Protein AF-A0A2G9YGK8-F1 (afdb_monomer_lite)

Structure (mmCIF, N/CA/C/O backbone):
data_AF-A0A2G9YGK8-F1
#
_entry.id   AF-A0A2G9YGK8-F1
#
loop_
_atom_site.group_PDB
_atom_site.id
_atom_site.type_symbol
_atom_site.label_atom_id
_atom_site.label_alt_id
_atom_site.label_comp_id
_atom_site.label_asym_id
_atom_site.label_entity_id
_atom_site.label_seq_id
_atom_site.pdbx_PDB_ins_code
_atom_site.Cartn_x
_atom_site.Cartn_y
_atom_site.Cartn_z
_atom_site.occupancy
_atom_site.B_iso_or_equiv
_atom_site.auth_seq_id
_atom_site.auth_comp_id
_atom_site.auth_asym_id
_atom_site.auth_atom_id
_atom_site.pdbx_PDB_model_num
ATOM 1 N N . MET A 1 1 ? -26.880 -3.792 9.821 1.00 50.62 1 MET A N 1
ATOM 2 C CA . MET A 1 1 ? -25.899 -2.671 9.849 1.00 50.62 1 MET A CA 1
ATOM 3 C C . MET A 1 1 ? -25.810 -1.887 11.175 1.00 50.62 1 MET A C 1
ATOM 5 O O . MET A 1 1 ? -24.886 -1.092 11.319 1.00 50.62 1 MET A O 1
ATOM 9 N N . ASN A 1 2 ? -26.697 -2.091 12.163 1.00 66.31 2 ASN A N 1
ATOM 10 C CA . ASN A 1 2 ? -26.722 -1.267 13.387 1.00 66.31 2 ASN A CA 1
ATOM 11 C C . ASN A 1 2 ? -25.754 -1.736 14.501 1.00 66.31 2 ASN A C 1
ATOM 13 O O . ASN A 1 2 ? -25.299 -0.936 15.317 1.00 66.31 2 ASN A O 1
ATOM 17 N N . TYR A 1 3 ? -25.370 -3.018 14.499 1.00 77.31 3 TYR A N 1
ATOM 18 C CA . TYR A 1 3 ? -24.580 -3.620 15.580 1.00 77.31 3 TYR A CA 1
ATOM 19 C C . TYR A 1 3 ? -23.159 -3.041 15.705 1.00 77.31 3 TYR A C 1
ATOM 21 O O . TYR A 1 3 ? -22.693 -2.815 16.816 1.00 77.31 3 TYR A O 1
ATOM 29 N N . LEU A 1 4 ? -22.484 -2.710 14.593 1.00 79.00 4 LEU A N 1
ATOM 30 C CA . LEU A 1 4 ? -21.133 -2.125 14.627 1.00 79.00 4 LEU A CA 1
ATOM 31 C C . LEU A 1 4 ? -21.108 -0.766 15.337 1.00 79.00 4 LEU A C 1
ATOM 33 O O . LEU A 1 4 ? -20.177 -0.478 16.082 1.00 79.00 4 LEU A O 1
ATOM 37 N N . LYS A 1 5 ? -22.149 0.057 15.154 1.00 79.38 5 LYS A N 1
ATOM 38 C CA . LYS A 1 5 ? -22.257 1.360 15.827 1.00 79.38 5 LYS A CA 1
ATOM 39 C C . LYS A 1 5 ? -22.467 1.196 17.333 1.00 79.38 5 LYS A C 1
ATOM 41 O O . LYS A 1 5 ? -21.883 1.942 18.115 1.00 79.38 5 LYS A O 1
ATOM 46 N N . ILE A 1 6 ? -23.274 0.210 17.730 1.00 79.44 6 ILE A N 1
ATOM 47 C CA . ILE A 1 6 ? -23.516 -0.137 19.138 1.00 79.44 6 ILE A CA 1
ATOM 48 C C . ILE A 1 6 ? -22.219 -0.634 19.784 1.00 79.44 6 ILE A C 1
ATOM 50 O O . ILE A 1 6 ? -21.860 -0.171 20.867 1.00 79.44 6 ILE A O 1
ATOM 54 N N . ILE A 1 7 ? -21.486 -1.509 19.085 1.00 80.94 7 ILE A N 1
ATOM 55 C CA . ILE A 1 7 ? -20.177 -2.003 19.521 1.00 80.94 7 ILE A CA 1
ATOM 56 C C . ILE A 1 7 ? -19.224 -0.829 19.739 1.00 80.94 7 ILE A C 1
ATOM 58 O O . ILE A 1 7 ? -18.698 -0.697 20.834 1.00 80.94 7 ILE A O 1
ATOM 62 N N . VAL A 1 8 ? -19.055 0.069 18.763 1.00 81.38 8 VAL A N 1
ATOM 63 C CA . VAL A 1 8 ? -18.148 1.226 18.897 1.00 81.38 8 VAL A CA 1
ATOM 64 C C . VAL A 1 8 ? -18.514 2.111 20.095 1.00 81.38 8 VAL A C 1
ATOM 66 O O . VAL A 1 8 ? -17.635 2.476 20.872 1.00 81.38 8 VAL A O 1
ATOM 69 N N . LYS A 1 9 ? -19.801 2.422 20.301 1.00 80.56 9 LYS A N 1
ATOM 70 C CA . LYS A 1 9 ? -20.240 3.237 21.448 1.00 80.56 9 LYS A CA 1
ATOM 71 C C . LYS A 1 9 ? -19.923 2.581 22.792 1.00 80.56 9 LYS A C 1
ATOM 73 O O . LYS A 1 9 ? -19.479 3.267 23.709 1.00 80.56 9 LYS A O 1
ATOM 78 N N . LYS A 1 10 ? -20.153 1.272 22.920 1.00 79.00 10 LYS A N 1
ATOM 79 C CA . LYS A 1 10 ? -19.847 0.539 24.156 1.00 79.00 10 LYS A CA 1
ATOM 80 C C . LYS A 1 10 ? -18.337 0.387 24.356 1.00 79.00 10 LYS A C 1
ATOM 82 O O . LYS A 1 10 ? -17.856 0.619 25.459 1.00 79.00 10 LYS A O 1
ATOM 87 N N . LEU A 1 11 ? -17.600 0.123 23.279 1.00 78.00 11 LEU A N 1
ATOM 88 C CA . LEU A 1 11 ? -16.144 0.069 23.288 1.00 78.00 11 LEU A CA 1
ATOM 89 C C . LEU A 1 11 ? -15.535 1.382 23.827 1.00 78.00 11 LEU A C 1
ATOM 91 O O . LEU A 1 11 ? -14.659 1.364 24.683 1.00 78.00 11 LEU A O 1
ATOM 95 N N . ILE A 1 12 ? -16.033 2.541 23.399 1.00 77.75 12 ILE A N 1
ATOM 96 C CA . ILE A 1 12 ? -15.513 3.833 23.880 1.00 77.75 12 ILE A CA 1
ATOM 97 C C . ILE A 1 12 ? -15.780 4.050 25.379 1.00 77.75 12 ILE A C 1
ATOM 99 O O . ILE A 1 12 ? -14.945 4.648 26.058 1.00 77.75 12 ILE A O 1
ATOM 103 N N . LYS A 1 13 ? -16.905 3.549 25.908 1.00 76.31 13 LYS A N 1
ATOM 104 C CA . LYS A 1 13 ? -17.239 3.656 27.339 1.00 76.31 13 LYS A CA 1
ATOM 105 C C . LYS A 1 13 ? -16.339 2.795 28.230 1.00 76.31 13 LYS A C 1
ATOM 107 O O . LYS A 1 13 ? -15.990 3.235 29.317 1.00 76.31 13 LYS A O 1
ATOM 112 N N . GLU A 1 14 ? -15.940 1.610 27.773 1.00 71.12 14 GLU A N 1
ATOM 113 C CA . GLU A 1 14 ? -15.155 0.651 28.570 1.00 71.12 14 GLU A CA 1
ATOM 114 C C . GLU A 1 14 ? -13.668 1.028 28.756 1.00 71.12 14 GLU A C 1
ATOM 116 O O . GLU A 1 14 ? -12.980 0.344 29.504 1.00 71.12 14 GLU A O 1
ATOM 121 N N . LYS A 1 15 ? -13.167 2.113 28.131 1.00 65.38 15 LYS A N 1
ATOM 122 C CA . LYS A 1 15 ? -11.777 2.626 28.256 1.00 65.38 15 LYS A CA 1
ATOM 123 C C . LYS A 1 15 ? -10.711 1.505 28.282 1.00 65.38 15 LYS A C 1
ATOM 125 O O . LYS A 1 15 ? -10.161 1.159 29.325 1.00 65.38 15 LYS A O 1
ATOM 130 N N . PHE A 1 16 ? -10.370 0.953 27.115 1.00 66.56 16 PHE A N 1
ATOM 131 C CA . PHE A 1 16 ? -9.399 -0.149 27.022 1.00 66.56 16 PHE A CA 1
ATOM 132 C C . PHE A 1 16 ? -7.971 0.241 27.392 1.00 66.56 16 PHE A C 1
ATOM 134 O O . PHE A 1 16 ? -7.450 1.253 26.926 1.00 66.56 16 PHE A O 1
ATOM 141 N N . LYS A 1 17 ? -7.311 -0.650 28.143 1.00 64.44 17 LYS A N 1
ATOM 142 C CA . LYS A 1 17 ? -5.886 -0.554 28.493 1.00 64.44 17 LYS A CA 1
ATOM 143 C C . LYS A 1 17 ? -4.976 -1.464 27.643 1.00 64.44 17 LYS A C 1
ATOM 145 O O . LYS A 1 17 ? -3.782 -1.207 27.570 1.00 64.44 17 LYS A O 1
ATOM 150 N N . SER A 1 18 ? -5.502 -2.497 26.964 1.00 73.94 18 SER A N 1
ATOM 151 C CA . SER A 1 18 ? -4.686 -3.465 26.197 1.00 73.94 18 SER A CA 1
ATOM 152 C C . SER A 1 18 ? -5.373 -4.028 24.938 1.00 73.94 18 SER A C 1
ATOM 154 O O . SER A 1 18 ? -6.601 -4.042 24.830 1.00 73.94 18 SER A O 1
ATOM 156 N N . GLN A 1 19 ? -4.576 -4.531 23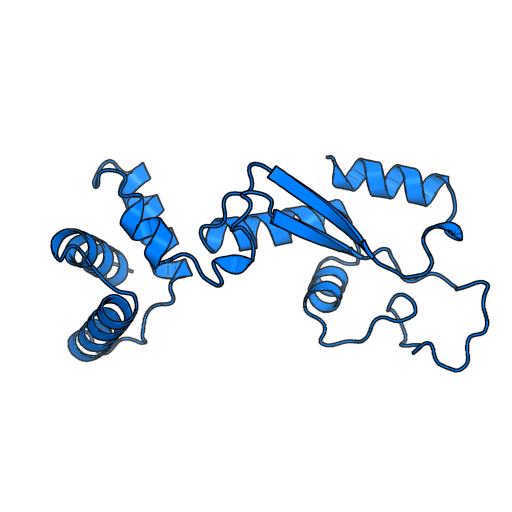.977 1.00 72.81 19 GLN A N 1
ATOM 157 C CA . GLN A 1 19 ? -5.089 -5.194 22.762 1.00 72.81 19 GLN A CA 1
ATOM 158 C C . GLN A 1 19 ? -5.832 -6.499 23.071 1.00 72.81 19 GLN A C 1
ATOM 160 O O . GLN A 1 19 ? -6.851 -6.774 22.442 1.00 72.81 19 GLN A O 1
ATOM 165 N N . ALA A 1 20 ? -5.361 -7.276 24.049 1.00 74.06 20 ALA A N 1
ATOM 166 C CA . ALA A 1 20 ? -6.035 -8.493 24.496 1.00 74.06 20 ALA A CA 1
ATOM 167 C C . ALA A 1 20 ? -7.469 -8.203 24.964 1.00 74.06 20 ALA A C 1
ATOM 169 O O . ALA A 1 20 ? -8.400 -8.911 24.582 1.00 74.06 20 ALA A O 1
ATOM 170 N N . ASN A 1 21 ? -7.666 -7.104 25.698 1.00 78.75 21 ASN A N 1
ATOM 171 C CA . ASN A 1 21 ? -8.990 -6.695 26.156 1.00 78.75 21 ASN A CA 1
ATOM 172 C C . ASN A 1 21 ? -9.924 -6.356 24.974 1.00 78.75 21 ASN A C 1
ATOM 174 O O . ASN A 1 21 ? -11.045 -6.854 24.904 1.00 78.75 21 ASN A O 1
ATOM 178 N N . LEU A 1 22 ? -9.425 -5.641 23.957 1.00 78.69 22 LEU A N 1
ATOM 179 C CA . LEU A 1 22 ? -10.188 -5.379 22.728 1.00 78.69 22 LEU A CA 1
ATOM 180 C C . LEU A 1 22 ? -10.631 -6.678 22.027 1.00 78.69 22 LEU A C 1
ATOM 182 O O . LEU A 1 22 ? -11.774 -6.777 21.574 1.00 78.69 22 LEU A O 1
ATOM 186 N N . PHE A 1 23 ? -9.752 -7.679 21.929 1.00 81.19 23 PHE A N 1
ATOM 187 C CA . PHE A 1 23 ? -10.100 -8.972 21.332 1.00 81.19 23 PHE A CA 1
ATOM 188 C C . PHE A 1 23 ? -11.161 -9.723 22.143 1.00 81.19 23 PHE A C 1
ATOM 190 O O . PHE A 1 23 ? -12.113 -10.243 21.552 1.00 81.19 23 PHE A O 1
ATOM 197 N N . MET A 1 24 ? -11.040 -9.741 23.474 1.00 81.00 24 MET A N 1
ATOM 198 C CA . MET A 1 24 ? -12.027 -10.372 24.355 1.00 81.00 24 MET A CA 1
ATOM 199 C C . MET A 1 24 ? -13.404 -9.735 24.196 1.00 81.00 24 MET A C 1
ATOM 201 O O . MET A 1 24 ? -14.381 -10.448 23.961 1.00 81.00 24 MET A O 1
ATOM 205 N N . VAL A 1 25 ? -13.483 -8.404 24.228 1.00 79.81 25 VAL A N 1
ATOM 206 C CA . VAL A 1 25 ? -14.760 -7.698 24.089 1.00 79.81 25 VAL A CA 1
ATOM 207 C C . VAL A 1 25 ? -15.379 -7.958 22.719 1.00 79.81 25 VAL A C 1
ATOM 209 O O . VAL A 1 25 ? -16.556 -8.306 22.631 1.00 79.81 25 VAL A O 1
ATOM 212 N N . LYS A 1 26 ? -14.593 -7.919 21.636 1.00 82.06 26 LYS A N 1
ATOM 213 C CA . LYS A 1 26 ? -15.090 -8.285 20.298 1.00 82.06 26 LYS A CA 1
ATOM 214 C C . LYS A 1 26 ? -15.659 -9.706 20.251 1.00 82.06 26 LYS A C 1
ATOM 216 O O . LYS A 1 26 ? -16.702 -9.911 19.630 1.00 82.06 26 LYS A O 1
ATOM 221 N N . ARG A 1 27 ? -15.009 -10.669 20.914 1.00 83.56 27 ARG A N 1
ATOM 222 C CA . ARG A 1 27 ? -15.465 -12.067 20.981 1.00 83.56 27 ARG A CA 1
ATOM 223 C C . ARG A 1 27 ? -16.740 -12.216 21.813 1.00 83.56 27 ARG A C 1
ATOM 225 O O . ARG A 1 27 ? -17.663 -12.904 21.382 1.00 83.56 27 ARG A O 1
ATOM 232 N N . GLN A 1 28 ? -16.829 -11.545 22.960 1.00 82.69 28 GLN A N 1
ATOM 233 C CA . GLN A 1 28 ? -18.038 -11.529 23.792 1.00 82.69 28 GLN A CA 1
ATOM 234 C C . GLN A 1 28 ? -19.229 -10.930 23.036 1.00 82.69 28 GLN A C 1
ATOM 236 O O . GLN A 1 28 ? -20.329 -11.479 23.072 1.00 82.69 28 GLN A O 1
ATOM 241 N N . PHE A 1 29 ? -19.008 -9.848 22.290 1.00 80.19 29 PHE A N 1
ATOM 242 C CA . PHE A 1 29 ? -20.028 -9.256 21.428 1.00 80.19 29 PHE A CA 1
ATOM 243 C C . PHE A 1 29 ? -20.448 -10.181 20.287 1.00 80.19 29 PHE A C 1
ATOM 245 O O . PHE A 1 29 ? -21.644 -10.336 20.049 1.00 80.19 29 PHE A O 1
ATOM 252 N N . ALA A 1 30 ? -19.489 -10.813 19.609 1.00 84.56 30 ALA A N 1
ATOM 253 C CA . ALA A 1 30 ? -19.769 -11.795 18.567 1.00 84.56 30 ALA A CA 1
ATOM 254 C C . ALA A 1 30 ? -20.666 -12.926 19.097 1.00 84.56 30 ALA A C 1
ATOM 256 O O . ALA A 1 30 ? -21.679 -13.248 18.480 1.00 84.56 30 ALA A O 1
ATOM 257 N N . LYS A 1 31 ? -20.361 -13.440 20.299 1.00 84.81 31 LYS A N 1
ATOM 258 C CA . LYS A 1 31 ? -21.166 -14.464 20.981 1.00 84.81 31 LYS A CA 1
ATOM 259 C C . LYS A 1 31 ? -22.561 -13.950 21.355 1.00 84.81 31 LYS A C 1
ATOM 261 O O . LYS A 1 31 ? -23.547 -14.611 21.051 1.00 84.81 31 LYS A O 1
ATOM 266 N N . LYS A 1 32 ? -22.659 -12.762 21.967 1.00 82.38 32 LYS A N 1
ATOM 267 C CA . LYS A 1 32 ? -23.935 -12.181 22.428 1.00 82.38 32 LYS A CA 1
ATOM 268 C C . LYS A 1 32 ? -24.916 -11.917 21.285 1.00 82.38 32 LYS A C 1
ATOM 270 O O . LYS A 1 32 ? -26.107 -12.144 21.446 1.00 82.38 32 LYS A O 1
ATOM 275 N N . TYR A 1 33 ? -24.419 -11.434 20.151 1.00 78.94 33 TYR A N 1
ATOM 276 C CA . TYR A 1 33 ? -25.256 -11.072 19.005 1.00 78.94 33 TYR A CA 1
ATOM 277 C C . TYR A 1 33 ? -25.286 -12.152 17.914 1.00 78.94 33 TYR A C 1
ATOM 279 O O . TYR A 1 33 ? -25.874 -11.911 16.866 1.00 78.94 33 TYR A O 1
ATOM 287 N N . LYS A 1 34 ? -24.659 -13.319 18.141 1.00 81.06 34 LYS A N 1
ATOM 288 C CA . LYS A 1 34 ? -24.520 -14.417 17.163 1.00 81.06 34 LYS A CA 1
ATOM 289 C C . LYS A 1 34 ? -24.016 -13.939 15.790 1.00 81.06 34 LYS A C 1
ATOM 291 O O . LYS A 1 34 ? -24.481 -14.384 14.748 1.00 81.06 34 LYS A O 1
ATOM 296 N N . VAL A 1 35 ? -23.061 -13.009 15.792 1.00 82.56 35 VAL A N 1
ATOM 297 C CA . VAL A 1 35 ? -22.452 -12.445 14.576 1.00 82.56 35 VAL A CA 1
ATOM 298 C C . VAL A 1 35 ? -20.984 -12.829 14.478 1.00 82.56 35 VAL A C 1
ATOM 300 O O . VAL A 1 35 ? -20.317 -13.044 15.489 1.00 82.56 35 VAL A O 1
ATOM 303 N N . ALA A 1 36 ? -20.448 -12.845 13.257 1.00 82.56 36 ALA A N 1
ATOM 304 C CA . ALA A 1 36 ? -19.016 -13.009 13.03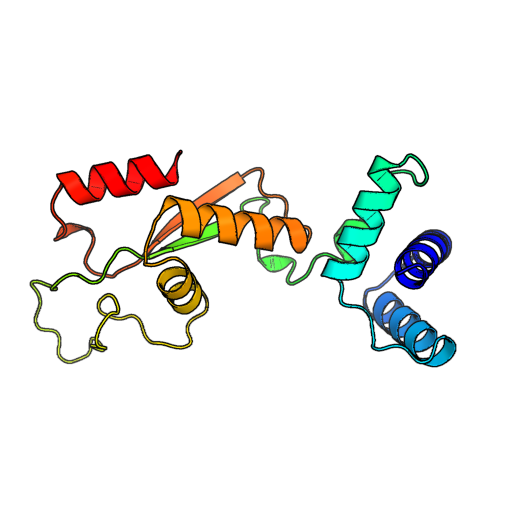9 1.00 82.56 36 ALA A CA 1
ATOM 305 C C . ALA A 1 36 ? -18.211 -11.902 13.748 1.00 82.56 36 ALA A C 1
ATOM 307 O O . ALA A 1 36 ? -18.642 -10.746 13.837 1.00 82.56 36 ALA A O 1
ATOM 308 N N . CYS A 1 37 ? -17.015 -12.249 14.234 1.00 83.06 37 CYS A N 1
ATOM 309 C CA . CYS A 1 37 ? -16.139 -11.297 14.912 1.00 83.06 37 CYS A CA 1
ATOM 310 C C . CYS A 1 37 ? -15.800 -10.126 13.968 1.00 83.06 37 CYS A C 1
ATOM 312 O O . CYS A 1 37 ? -15.256 -10.348 12.882 1.00 83.06 37 CYS A O 1
ATOM 314 N N . PRO A 1 38 ? -16.115 -8.872 14.339 1.00 82.81 38 PRO A N 1
ATOM 315 C CA . PRO A 1 38 ? -15.976 -7.748 13.422 1.00 82.81 38 PRO A CA 1
ATOM 316 C C . PRO A 1 38 ? -14.504 -7.473 13.093 1.00 82.81 38 PRO A C 1
ATOM 318 O O . PRO A 1 38 ? -13.637 -7.491 13.968 1.00 82.81 38 PRO A O 1
ATOM 321 N N . LYS A 1 39 ? -14.197 -7.164 11.829 1.00 83.81 39 LYS A N 1
ATOM 322 C CA . LYS A 1 39 ? -12.849 -6.731 11.420 1.00 83.81 39 LYS A CA 1
ATOM 323 C C . LYS A 1 39 ? -12.522 -5.360 12.027 1.00 83.81 39 LYS A C 1
ATOM 325 O O . LYS A 1 39 ? -13.408 -4.519 12.169 1.00 83.81 39 LYS A O 1
ATOM 330 N N . ASN A 1 40 ? -11.251 -5.108 12.354 1.00 83.94 40 ASN A N 1
ATOM 331 C CA . ASN A 1 40 ? -10.831 -3.809 12.902 1.00 83.94 40 ASN A CA 1
ATOM 332 C C . ASN A 1 40 ? -11.114 -2.658 11.925 1.00 83.94 40 ASN A C 1
ATOM 334 O O . ASN A 1 40 ? -11.621 -1.624 12.344 1.00 83.94 40 ASN A O 1
ATOM 338 N N . SER A 1 41 ? -10.884 -2.871 10.626 1.00 80.75 41 SER A N 1
ATOM 339 C CA . SER A 1 41 ? -11.223 -1.908 9.569 1.00 80.75 41 SER A CA 1
ATOM 340 C C . SER A 1 41 ? -12.720 -1.575 9.531 1.00 80.75 41 SER A C 1
ATOM 342 O O . SER A 1 41 ? -13.097 -0.416 9.392 1.00 80.75 41 SER A O 1
ATOM 344 N N . ALA A 1 42 ? -13.597 -2.562 9.739 1.00 84.06 42 ALA A N 1
ATOM 345 C CA . ALA A 1 42 ? -15.043 -2.337 9.801 1.00 84.06 42 ALA A CA 1
ATOM 346 C C . ALA A 1 42 ? -15.454 -1.512 11.036 1.00 84.06 42 ALA A C 1
ATOM 348 O O . ALA A 1 42 ? -16.343 -0.662 10.943 1.00 84.06 42 ALA A O 1
ATOM 349 N N . LEU A 1 43 ? -14.794 -1.727 12.181 1.00 84.69 43 LEU A N 1
ATOM 350 C CA . LEU A 1 43 ? -14.999 -0.921 13.391 1.00 84.69 43 LEU A CA 1
ATOM 351 C C . LEU A 1 43 ? -14.505 0.518 13.206 1.00 84.69 43 LEU A C 1
ATOM 353 O O . LEU A 1 43 ? -15.215 1.445 13.589 1.00 84.69 43 LEU A O 1
ATOM 357 N N . LEU A 1 44 ? -13.348 0.709 12.565 1.00 84.88 44 LEU A N 1
ATOM 358 C CA . LEU A 1 44 ? -12.819 2.031 12.208 1.00 84.88 44 LEU A CA 1
ATOM 359 C C . LEU A 1 44 ? -13.774 2.786 11.282 1.00 84.88 44 LEU A C 1
ATOM 361 O O . LEU A 1 44 ? -14.135 3.924 11.568 1.00 84.88 44 LEU A O 1
ATOM 365 N N . LEU A 1 45 ? -14.266 2.142 10.220 1.00 83.62 45 LEU A N 1
ATOM 366 C CA . LEU A 1 45 ? -15.244 2.746 9.309 1.00 83.62 45 LEU A CA 1
ATOM 367 C C . LEU A 1 45 ? -16.524 3.172 10.040 1.00 83.62 45 LEU A C 1
ATOM 369 O O . LEU A 1 45 ? -17.047 4.262 9.802 1.00 83.62 45 LEU A O 1
ATOM 373 N N . ALA A 1 46 ? -17.038 2.330 10.942 1.00 85.44 46 ALA A N 1
ATOM 374 C CA . ALA A 1 46 ? -18.204 2.671 11.752 1.00 85.44 46 ALA A CA 1
ATOM 375 C C . ALA A 1 46 ? -17.921 3.844 12.705 1.00 85.44 46 ALA A C 1
ATOM 377 O O . ALA A 1 46 ? -18.773 4.719 12.866 1.00 85.44 46 ALA A O 1
ATOM 378 N N . TYR A 1 47 ? -16.728 3.888 13.293 1.00 86.19 47 TYR A N 1
ATOM 379 C CA . TYR A 1 47 ? -16.277 4.963 14.169 1.00 86.19 47 TYR A CA 1
ATOM 380 C C . TYR A 1 47 ? -16.131 6.301 13.429 1.00 86.19 47 TYR A C 1
ATOM 382 O O . TYR A 1 47 ? -16.742 7.282 13.851 1.00 86.19 47 TYR A O 1
ATOM 390 N N . HIS A 1 48 ? -15.462 6.344 12.272 1.00 84.75 48 HIS A N 1
ATOM 391 C CA . HIS A 1 48 ? -15.363 7.565 11.461 1.00 84.75 48 HIS A CA 1
ATOM 392 C C . HIS A 1 48 ? -16.734 8.066 10.987 1.00 84.75 48 HIS A C 1
ATOM 394 O O . HIS A 1 48 ? -16.980 9.271 10.979 1.00 84.75 48 HIS A O 1
ATOM 400 N N . LYS A 1 49 ? -17.670 7.163 10.656 1.00 86.56 49 LYS A N 1
ATOM 401 C CA . LYS A 1 49 ? -19.061 7.550 10.354 1.00 86.56 49 LYS A CA 1
ATOM 402 C C . LYS A 1 49 ? -19.753 8.205 11.553 1.00 86.56 49 LYS A C 1
ATOM 404 O O . LYS A 1 49 ? -20.512 9.147 11.364 1.00 86.56 49 LYS A O 1
ATOM 409 N N . LEU A 1 50 ? -19.517 7.718 12.771 1.00 85.94 50 LEU A N 1
ATOM 410 C CA . LEU A 1 50 ? -20.100 8.294 13.989 1.00 85.94 50 LEU A CA 1
ATOM 411 C C . LEU A 1 50 ? -19.469 9.641 14.361 1.00 85.94 50 LEU A C 1
ATOM 413 O O . LEU A 1 50 ? -20.198 10.517 14.824 1.00 85.94 50 LEU A O 1
ATOM 417 N N . LEU A 1 51 ? -18.167 9.817 14.110 1.00 87.06 51 LEU A N 1
ATOM 418 C CA . LEU A 1 51 ? -17.481 11.105 14.247 1.00 87.06 51 LEU A CA 1
ATOM 419 C C . LEU A 1 51 ? -18.039 12.148 13.271 1.00 87.06 51 LEU A C 1
ATOM 421 O O . LEU A 1 51 ? -18.411 13.232 13.703 1.00 87.06 51 LEU A O 1
ATOM 425 N N . LYS A 1 52 ? -18.183 11.806 11.980 1.00 85.94 52 LYS A N 1
ATOM 426 C CA . LYS A 1 52 ? -18.774 12.708 10.969 1.00 85.94 52 LYS A CA 1
ATOM 427 C C . LYS A 1 52 ? -20.215 13.116 11.298 1.00 85.94 52 LYS A C 1
ATOM 429 O O . LYS A 1 52 ? -20.647 14.189 10.913 1.00 85.94 52 LYS A O 1
ATOM 434 N N . GLN A 1 53 ? -20.954 12.263 12.010 1.00 87.62 53 GLN A N 1
ATOM 435 C CA . GLN A 1 53 ? -22.315 12.545 12.480 1.00 87.62 53 GLN A CA 1
ATOM 436 C C . GLN A 1 53 ? -22.365 13.345 13.795 1.00 87.62 53 GLN A C 1
ATOM 438 O O . GLN A 1 53 ? -23.455 13.537 14.323 1.00 87.62 53 GLN A O 1
ATOM 443 N N . GLY A 1 54 ? -21.223 13.721 14.385 1.00 83.88 54 GLY A N 1
ATOM 444 C CA . GLY A 1 54 ? -21.162 14.458 15.656 1.00 83.88 54 GLY A CA 1
ATOM 445 C C . GLY A 1 54 ? -21.605 13.662 16.891 1.00 83.88 54 GLY A C 1
ATOM 446 O O . GLY A 1 54 ? -21.729 14.215 17.978 1.00 83.88 54 GLY A O 1
ATOM 447 N N . LYS A 1 55 ? -21.838 12.348 16.768 1.00 83.12 55 LYS A N 1
ATOM 448 C CA . LYS A 1 55 ? -22.387 11.516 17.860 1.00 83.12 55 LYS A CA 1
ATOM 449 C C . LYS A 1 55 ? -21.345 11.110 18.903 1.00 83.12 55 LYS A C 1
ATOM 451 O O . LYS A 1 55 ? -21.706 10.518 19.919 1.00 83.12 55 LYS A O 1
ATOM 456 N N . ILE A 1 56 ? -20.062 11.307 18.604 1.00 83.88 56 ILE A N 1
ATOM 457 C CA . ILE A 1 56 ? -18.911 10.842 19.384 1.00 83.88 56 ILE A CA 1
ATOM 458 C C . ILE A 1 56 ? -17.787 11.883 19.260 1.00 83.88 56 ILE A C 1
ATOM 460 O O . ILE A 1 56 ? -17.627 12.479 18.199 1.00 83.88 56 ILE A O 1
ATOM 464 N N . LYS A 1 57 ? -16.996 12.078 20.325 1.00 82.50 57 LYS A N 1
ATOM 465 C CA . LYS A 1 57 ? -15.758 12.879 20.297 1.00 82.50 57 LYS A CA 1
ATOM 466 C C . LYS A 1 57 ? -14.559 12.031 19.857 1.00 82.50 57 LYS A C 1
ATOM 468 O O . LYS A 1 57 ? -14.487 10.847 20.189 1.00 82.50 57 LYS A O 1
ATOM 473 N N . LYS A 1 58 ? -13.608 12.637 19.139 1.00 81.31 58 LYS A N 1
ATOM 474 C CA . LYS A 1 58 ? -12.383 11.961 18.685 1.00 81.31 58 LYS A CA 1
ATOM 475 C C . LYS A 1 58 ? -11.615 11.383 19.882 1.00 81.31 58 LYS A C 1
ATOM 477 O O . LYS A 1 58 ? -11.347 12.083 20.851 1.00 81.31 58 LYS A O 1
ATOM 482 N N . ASN A 1 59 ? -11.275 10.100 19.804 1.00 82.12 59 ASN A N 1
ATOM 483 C CA . ASN A 1 59 ? -10.489 9.362 20.784 1.00 82.12 59 ASN A CA 1
ATOM 484 C C . ASN A 1 59 ? -9.295 8.696 20.083 1.00 82.12 59 ASN A C 1
ATOM 486 O O . ASN A 1 59 ? -9.436 7.667 19.419 1.00 82.12 59 ASN A O 1
ATOM 490 N N . GLU A 1 60 ? -8.112 9.282 20.245 1.00 79.31 60 GLU A N 1
ATOM 491 C CA . GLU A 1 60 ? -6.887 8.829 19.573 1.00 79.31 60 GLU A CA 1
ATOM 492 C C . GLU A 1 60 ? -6.400 7.466 20.071 1.00 79.31 60 GLU A C 1
ATOM 494 O O . GLU A 1 60 ? -5.864 6.664 19.302 1.00 79.31 60 GLU A O 1
ATOM 499 N N . SER A 1 61 ? -6.628 7.161 21.349 1.00 79.75 61 SER A N 1
ATOM 500 C CA . SER A 1 61 ? -6.300 5.854 21.919 1.00 79.75 61 SER A CA 1
ATOM 501 C C . SER A 1 61 ? -7.076 4.747 21.209 1.00 79.75 61 SER A C 1
ATOM 503 O O . SER A 1 61 ? -6.514 3.699 20.891 1.00 79.75 61 SER A O 1
ATOM 505 N N . PHE A 1 62 ? -8.349 4.990 20.888 1.00 81.25 62 PHE A N 1
ATOM 506 C CA . PHE A 1 62 ? -9.195 4.026 20.187 1.00 81.25 62 PHE A CA 1
ATOM 507 C C . PHE A 1 62 ? -8.700 3.736 18.761 1.00 81.25 62 PHE A C 1
ATOM 509 O O . PHE A 1 62 ? -8.552 2.568 18.387 1.00 81.25 62 PHE A O 1
ATOM 516 N N . GLU A 1 63 ? -8.360 4.777 17.996 1.00 80.56 63 GLU A N 1
ATOM 517 C CA . GLU A 1 63 ? -7.759 4.642 16.659 1.00 80.56 63 GLU A CA 1
ATOM 518 C C . GLU A 1 63 ? -6.435 3.863 16.726 1.00 80.56 63 GLU A C 1
ATOM 520 O O . GLU A 1 63 ? -6.211 2.915 15.967 1.00 80.56 63 GLU A O 1
ATOM 525 N N . ARG A 1 64 ? -5.590 4.168 17.721 1.00 81.06 64 ARG A N 1
ATOM 526 C CA . ARG A 1 64 ? -4.307 3.483 17.949 1.00 81.06 64 ARG A CA 1
ATOM 527 C C . ARG A 1 64 ? -4.470 1.989 18.242 1.00 81.06 64 ARG A C 1
ATOM 529 O O . ARG A 1 64 ? -3.646 1.183 17.792 1.00 81.06 64 ARG A O 1
ATOM 536 N N . PHE A 1 65 ? -5.502 1.598 18.990 1.00 82.06 65 PHE A N 1
ATOM 537 C CA . PHE A 1 65 ? -5.774 0.188 19.287 1.00 82.06 65 PHE A CA 1
ATOM 538 C C . PHE A 1 65 ? -6.315 -0.581 18.080 1.00 82.06 65 PHE A C 1
ATOM 540 O O . PHE A 1 65 ? -5.957 -1.750 17.912 1.00 82.06 65 PHE A O 1
ATOM 547 N N . LEU A 1 66 ? -7.123 0.065 17.237 1.00 81.56 66 LEU A N 1
ATOM 548 C CA . LEU A 1 66 ? -7.687 -0.547 16.033 1.00 81.56 66 LEU A CA 1
ATOM 549 C C . LEU A 1 66 ? -6.721 -0.570 14.839 1.00 81.56 66 LEU A C 1
ATOM 551 O O . LEU A 1 66 ? -6.906 -1.393 13.935 1.00 81.56 66 LEU A O 1
ATOM 555 N N . ARG A 1 67 ? -5.674 0.266 14.848 1.00 81.25 67 ARG A N 1
ATOM 556 C CA . ARG A 1 67 ? -4.626 0.272 13.821 1.00 81.25 67 ARG A CA 1
ATOM 557 C C . ARG A 1 67 ? -3.937 -1.087 13.719 1.00 81.25 67 ARG A C 1
ATOM 559 O O . ARG A 1 67 ? -3.342 -1.595 14.673 1.00 81.25 67 ARG A O 1
ATOM 566 N N . THR A 1 68 ? -3.990 -1.660 12.524 1.00 78.62 68 THR A N 1
ATOM 567 C CA . THR A 1 68 ? -3.408 -2.974 12.227 1.00 78.62 68 THR A CA 1
ATOM 568 C C . THR A 1 68 ? -1.928 -2.819 11.860 1.00 78.62 68 THR A C 1
ATOM 570 O O . THR A 1 68 ? -1.559 -1.838 11.229 1.00 78.62 68 THR A O 1
ATOM 573 N N . LYS A 1 69 ? -1.056 -3.763 12.258 1.00 75.38 69 LYS A N 1
ATOM 574 C CA . LYS A 1 69 ? 0.393 -3.766 11.933 1.00 75.38 69 LYS A CA 1
ATOM 575 C C . LYS A 1 69 ? 1.085 -2.405 12.167 1.00 75.38 69 LYS A C 1
ATOM 577 O O . LYS A 1 69 ? 1.656 -1.816 11.252 1.00 75.38 69 LYS A O 1
ATOM 582 N N . ARG A 1 70 ? 1.048 -1.919 13.416 1.00 71.06 70 ARG A N 1
ATOM 583 C CA . ARG A 1 70 ? 1.515 -0.575 13.832 1.00 71.06 70 ARG A CA 1
ATOM 584 C C . ARG A 1 70 ? 2.930 -0.205 13.367 1.00 71.06 70 ARG A C 1
ATOM 586 O O . ARG A 1 70 ? 3.167 0.966 13.102 1.00 71.06 70 ARG A O 1
ATOM 593 N N . ILE A 1 71 ? 3.825 -1.189 13.261 1.00 76.12 71 ILE A N 1
ATOM 594 C CA . ILE A 1 71 ? 5.228 -1.019 12.845 1.00 76.12 71 ILE A CA 1
ATOM 595 C C . ILE A 1 71 ? 5.333 -0.347 11.465 1.00 76.12 71 ILE A C 1
ATOM 597 O O . ILE A 1 71 ? 6.236 0.445 11.239 1.00 76.12 71 ILE A O 1
ATOM 601 N N . ARG A 1 72 ? 4.358 -0.567 10.570 1.00 72.06 72 ARG A N 1
ATOM 602 C CA . ARG A 1 72 ? 4.364 -0.048 9.187 1.00 72.06 72 ARG A CA 1
ATOM 603 C C . ARG A 1 72 ? 4.244 1.473 9.047 1.00 72.06 72 ARG A C 1
ATOM 605 O O . ARG A 1 72 ? 4.321 1.974 7.935 1.00 72.06 72 ARG A O 1
ATOM 612 N N . SER A 1 73 ? 3.963 2.185 10.133 1.00 75.56 73 SER A N 1
ATOM 613 C CA . SER A 1 73 ? 3.821 3.644 10.134 1.00 75.56 73 SER A CA 1
ATOM 614 C C . SER A 1 73 ? 4.287 4.235 11.465 1.00 75.56 73 SER A C 1
ATOM 616 O O . SER A 1 73 ? 3.684 5.186 11.968 1.00 75.56 73 SER A O 1
ATOM 618 N N . LEU A 1 74 ? 5.264 3.593 12.113 1.00 72.69 74 LEU A N 1
ATOM 619 C CA . LEU A 1 74 ? 5.709 3.974 13.455 1.00 72.69 74 LEU A CA 1
ATOM 620 C C . LEU A 1 74 ? 6.573 5.241 13.419 1.00 72.69 74 LEU A C 1
ATOM 622 O O . LEU A 1 74 ? 6.395 6.105 14.267 1.00 72.69 74 LEU A O 1
ATOM 626 N N . SER A 1 75 ? 7.389 5.397 12.371 1.00 73.81 75 SER A N 1
ATOM 627 C CA . SER A 1 75 ? 8.156 6.612 12.051 1.00 73.81 75 SER A CA 1
ATOM 628 C C . SER A 1 75 ? 7.295 7.782 11.553 1.00 73.81 75 SER A C 1
ATOM 630 O O . SER A 1 75 ? 7.806 8.858 11.261 1.00 73.81 75 SER A O 1
ATOM 632 N N . GLY A 1 76 ? 5.983 7.577 11.396 1.00 81.19 76 GLY A N 1
ATOM 633 C CA . GLY A 1 76 ? 5.083 8.554 10.784 1.00 81.19 76 GLY A CA 1
ATOM 634 C C . GLY A 1 76 ? 5.189 8.648 9.259 1.00 81.19 76 GLY A C 1
ATOM 635 O O . GLY A 1 76 ? 4.417 9.399 8.673 1.00 81.19 76 GLY A O 1
ATOM 636 N N . VAL A 1 77 ? 6.081 7.878 8.624 1.00 87.75 77 VAL A N 1
ATOM 637 C CA . VAL A 1 77 ? 6.183 7.731 7.164 1.00 87.75 77 VAL A CA 1
ATOM 638 C C . VAL A 1 77 ? 5.593 6.386 6.754 1.00 87.75 77 VAL A C 1
ATOM 640 O O . VAL A 1 77 ? 5.825 5.371 7.416 1.00 87.75 77 VAL A O 1
ATOM 643 N N . VAL A 1 78 ? 4.803 6.370 5.681 1.00 91.44 78 VAL A N 1
ATOM 644 C CA . VAL A 1 78 ? 4.205 5.145 5.145 1.00 91.44 78 VAL A CA 1
ATOM 645 C C . VAL A 1 78 ? 4.828 4.788 3.806 1.00 91.44 78 VAL A C 1
ATOM 647 O O . VAL A 1 78 ? 4.774 5.567 2.862 1.00 91.44 78 VAL A O 1
ATOM 650 N N . SER A 1 79 ? 5.349 3.567 3.714 1.00 91.94 79 SER A N 1
ATOM 651 C CA . SER A 1 79 ? 5.910 3.038 2.474 1.00 91.94 79 SER A CA 1
ATOM 652 C C . SER A 1 79 ? 4.813 2.593 1.495 1.00 91.94 79 SER A C 1
ATOM 654 O O . SER A 1 79 ? 3.918 1.788 1.823 1.00 91.94 79 SER A O 1
ATOM 656 N N . VAL A 1 80 ? 4.883 3.129 0.277 1.00 94.81 80 VAL A N 1
ATOM 657 C CA . VAL A 1 80 ? 3.990 2.848 -0.849 1.00 94.81 80 VAL A CA 1
ATOM 658 C C . VAL A 1 80 ? 4.829 2.343 -2.013 1.00 94.81 80 VAL A C 1
ATOM 660 O O . VAL A 1 80 ? 5.517 3.108 -2.672 1.00 94.81 80 VAL A O 1
ATOM 663 N N . SER A 1 81 ? 4.747 1.040 -2.278 1.00 95.25 81 SER A N 1
ATOM 664 C CA . SER A 1 81 ? 5.445 0.418 -3.406 1.00 95.25 81 SER A CA 1
ATOM 665 C C . SER A 1 81 ? 4.537 0.296 -4.631 1.00 95.25 81 SER A C 1
ATOM 667 O O . SER A 1 81 ? 3.406 -0.198 -4.496 1.00 95.25 81 SER A O 1
ATOM 669 N N . VAL A 1 82 ? 5.048 0.691 -5.798 1.00 96.38 82 VAL A N 1
ATOM 670 C CA . VAL A 1 82 ? 4.390 0.591 -7.113 1.00 96.38 82 VAL A CA 1
ATOM 671 C C . VAL A 1 82 ? 5.265 -0.185 -8.091 1.00 96.38 82 VAL A C 1
ATOM 673 O O . VAL A 1 82 ? 6.477 0.013 -8.108 1.00 96.38 82 VAL A O 1
ATOM 676 N N . LEU A 1 83 ? 4.665 -1.059 -8.902 1.00 95.56 83 LEU A N 1
ATOM 677 C CA . LEU A 1 83 ? 5.381 -1.792 -9.947 1.00 95.56 83 LEU A CA 1
ATOM 678 C C . LEU A 1 83 ? 5.216 -1.123 -11.305 1.00 95.56 83 LEU A C 1
ATOM 680 O O . LEU A 1 83 ? 4.120 -0.679 -11.665 1.00 95.56 83 LEU A O 1
ATOM 684 N N . THR A 1 84 ? 6.294 -1.110 -12.082 1.00 94.50 84 THR A N 1
ATOM 685 C CA . THR A 1 84 ? 6.238 -0.785 -13.508 1.00 94.50 84 THR A CA 1
ATOM 686 C C . THR A 1 84 ? 5.607 -1.914 -14.313 1.00 94.50 84 THR A C 1
ATOM 688 O O . THR A 1 84 ? 5.517 -3.049 -13.849 1.00 94.50 84 THR A O 1
ATOM 691 N N . LYS A 1 85 ? 5.202 -1.617 -15.552 1.00 92.06 85 LYS A N 1
ATOM 692 C CA . LYS A 1 85 ? 4.802 -2.657 -16.502 1.00 92.06 85 LYS A CA 1
ATOM 693 C C . LYS A 1 85 ? 5.948 -3.656 -16.748 1.00 92.06 85 LYS A C 1
ATOM 695 O O . LYS A 1 85 ? 7.114 -3.253 -16.657 1.00 92.06 85 LYS A O 1
ATOM 700 N N . PRO A 1 86 ? 5.633 -4.912 -17.105 1.00 89.94 86 PRO A N 1
ATOM 701 C CA . PRO A 1 86 ? 6.626 -5.862 -17.589 1.00 89.94 86 PRO A CA 1
ATOM 702 C C . PRO A 1 86 ? 7.398 -5.266 -18.766 1.00 89.94 86 PRO A C 1
ATOM 704 O O . PRO A 1 86 ? 6.811 -4.694 -19.689 1.00 89.94 86 PRO A O 1
ATOM 707 N N . ALA A 1 87 ? 8.719 -5.371 -18.712 1.00 87.31 87 ALA A N 1
ATOM 708 C CA . ALA A 1 87 ? 9.611 -4.885 -19.749 1.00 87.31 87 ALA A CA 1
ATOM 709 C C . ALA A 1 87 ? 10.805 -5.834 -19.876 1.00 87.31 87 ALA A C 1
ATOM 711 O O . ALA A 1 87 ? 11.239 -6.390 -18.859 1.00 87.31 87 ALA A O 1
ATOM 712 N N . PRO A 1 88 ? 11.338 -6.017 -21.096 1.00 83.25 88 PRO A N 1
ATOM 713 C CA . PRO A 1 88 ? 12.493 -6.873 -21.302 1.00 83.25 88 PRO A CA 1
ATOM 714 C C . PRO A 1 88 ? 13.693 -6.330 -20.521 1.00 83.25 88 PRO A C 1
ATOM 716 O O . PRO A 1 88 ? 13.977 -5.133 -20.543 1.00 83.25 88 PRO A O 1
ATOM 719 N N . CYS A 1 89 ? 14.394 -7.221 -19.823 1.00 85.44 89 CYS A N 1
ATOM 720 C CA . CYS A 1 89 ? 15.656 -6.896 -19.172 1.00 85.44 89 CYS A CA 1
ATOM 721 C C . CYS A 1 89 ? 16.798 -7.037 -20.193 1.00 85.44 89 CYS A C 1
ATOM 723 O O . CYS A 1 89 ? 16.854 -8.070 -20.863 1.00 85.44 89 CYS A O 1
ATOM 725 N N . PRO A 1 90 ? 17.731 -6.070 -20.302 1.00 86.81 90 PRO A N 1
ATOM 726 C CA . PRO A 1 90 ? 18.910 -6.227 -21.158 1.00 86.81 90 PRO A CA 1
ATOM 727 C C . PRO A 1 90 ? 19.868 -7.317 -20.646 1.00 86.81 90 PRO A C 1
ATOM 729 O O . PRO A 1 90 ? 20.654 -7.867 -21.412 1.00 86.81 90 PRO A O 1
ATOM 732 N N . GLY A 1 91 ? 19.812 -7.638 -19.350 1.00 85.62 91 GLY A N 1
ATOM 733 C CA . GLY A 1 91 ? 20.644 -8.664 -18.733 1.00 85.62 91 GLY A CA 1
ATOM 734 C C . GLY A 1 91 ? 20.062 -10.072 -18.870 1.00 85.62 91 GLY A C 1
ATOM 735 O O . GLY A 1 91 ?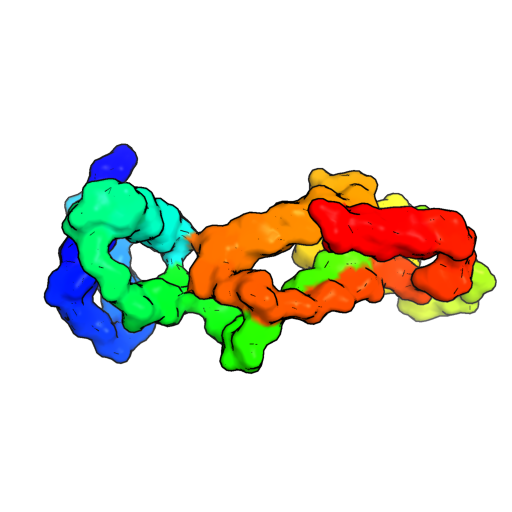 18.862 -10.289 -18.690 1.00 85.62 91 GLY A O 1
ATOM 736 N N . LYS A 1 92 ? 20.938 -11.055 -19.097 1.00 85.50 92 LYS A N 1
ATOM 737 C CA . LYS A 1 92 ? 20.625 -12.487 -18.987 1.00 85.50 92 LYS A CA 1
ATOM 738 C C . LYS A 1 92 ? 21.191 -13.011 -17.668 1.00 85.50 92 LYS A C 1
ATOM 740 O O . LYS A 1 92 ? 22.384 -13.269 -17.566 1.00 85.50 92 LYS A O 1
ATOM 745 N N . CYS A 1 93 ? 20.345 -13.118 -16.647 1.00 88.38 93 CYS A N 1
ATOM 746 C CA . CYS A 1 93 ? 20.737 -13.605 -15.324 1.00 88.38 93 CYS A CA 1
ATOM 747 C C . CYS A 1 93 ? 20.114 -14.976 -15.056 1.00 88.38 93 CYS A C 1
ATOM 749 O O . CYS A 1 93 ? 18.891 -15.103 -15.102 1.00 88.38 93 CYS A O 1
ATOM 751 N N . LEU A 1 94 ? 20.954 -15.969 -14.740 1.00 89.19 94 LEU A N 1
ATOM 752 C CA . LEU A 1 94 ? 20.543 -17.347 -14.443 1.00 89.19 94 LEU A CA 1
ATOM 753 C C . LEU A 1 94 ? 19.628 -17.441 -13.211 1.00 89.19 94 LEU A C 1
ATOM 755 O O . LEU A 1 94 ? 18.725 -18.265 -13.175 1.00 89.19 94 LEU A O 1
ATOM 759 N N . TYR A 1 95 ? 19.845 -16.578 -12.215 1.00 90.00 95 TYR A N 1
ATOM 760 C CA . TYR A 1 95 ? 19.125 -16.615 -10.938 1.00 90.00 95 TYR A CA 1
ATOM 761 C C . TYR A 1 95 ? 17.858 -15.758 -10.910 1.00 90.00 95 TYR A C 1
ATOM 763 O O . TYR A 1 95 ? 17.075 -15.861 -9.969 1.00 90.00 95 TYR A O 1
ATOM 771 N N . CYS A 1 96 ? 17.656 -14.869 -11.888 1.00 88.88 96 CYS A N 1
ATOM 772 C CA . CYS A 1 96 ? 16.483 -14.000 -11.882 1.00 88.88 96 CYS A CA 1
ATOM 773 C C . CYS A 1 96 ? 15.254 -14.786 -12.341 1.00 88.88 96 CYS A C 1
ATOM 775 O O . CYS A 1 96 ? 15.223 -15.187 -13.511 1.00 88.88 96 CYS A O 1
ATOM 777 N N . PRO A 1 97 ? 14.220 -14.941 -11.492 1.00 87.81 97 PRO A N 1
ATOM 778 C CA . PRO A 1 97 ? 12.994 -15.572 -11.932 1.00 87.81 97 PRO A CA 1
ATOM 779 C C . PRO A 1 97 ? 12.362 -14.746 -13.054 1.00 87.81 97 PRO A C 1
ATOM 781 O O . PRO A 1 97 ? 12.416 -13.507 -13.065 1.00 87.81 97 PRO A O 1
ATOM 784 N N . ASP A 1 98 ? 11.794 -15.463 -14.016 1.00 85.88 98 ASP A N 1
ATOM 785 C CA . ASP A 1 98 ? 11.098 -14.901 -15.162 1.00 85.88 98 ASP A CA 1
ATOM 786 C C . ASP A 1 98 ? 9.707 -15.512 -15.233 1.00 85.88 98 ASP A C 1
ATOM 788 O O . ASP A 1 98 ? 9.556 -16.707 -15.489 1.00 85.88 98 ASP A O 1
ATOM 792 N N . GLN A 1 99 ? 8.696 -14.700 -14.949 1.00 86.44 99 GLN A N 1
ATOM 793 C CA . GLN A 1 99 ? 7.307 -15.117 -15.008 1.00 86.44 99 GLN A CA 1
ATOM 794 C C . GLN A 1 99 ? 6.580 -14.253 -16.033 1.00 86.44 99 GLN A C 1
ATOM 796 O O . GLN A 1 99 ? 6.688 -13.025 -16.029 1.00 86.44 99 GLN A O 1
ATOM 801 N N . ALA A 1 100 ? 5.812 -14.905 -16.907 1.00 84.81 100 ALA A N 1
ATOM 802 C CA . ALA A 1 100 ? 5.056 -14.223 -17.945 1.00 84.81 100 ALA A CA 1
ATOM 803 C C . ALA A 1 100 ? 4.147 -13.135 -17.347 1.00 84.81 100 ALA A C 1
ATOM 805 O O . ALA A 1 100 ? 3.475 -13.350 -16.338 1.00 84.81 100 ALA A O 1
ATOM 806 N N . ASN A 1 101 ? 4.102 -11.976 -18.009 1.00 86.69 101 ASN A N 1
ATOM 807 C CA . ASN A 1 101 ? 3.291 -10.812 -17.633 1.00 86.69 101 ASN A CA 1
ATOM 808 C C . ASN A 1 101 ? 3.657 -10.141 -16.297 1.00 86.69 101 ASN A C 1
ATOM 810 O O . ASN A 1 101 ? 2.901 -9.285 -15.831 1.00 86.69 101 ASN A O 1
ATOM 814 N N . LEU A 1 102 ? 4.815 -10.457 -15.710 1.00 90.25 102 LEU A N 1
ATOM 815 C CA . LEU A 1 102 ? 5.352 -9.778 -14.531 1.00 90.25 102 LEU A CA 1
ATOM 816 C C . LEU A 1 102 ? 6.713 -9.126 -14.833 1.00 90.25 102 LEU A C 1
ATOM 818 O O . LEU A 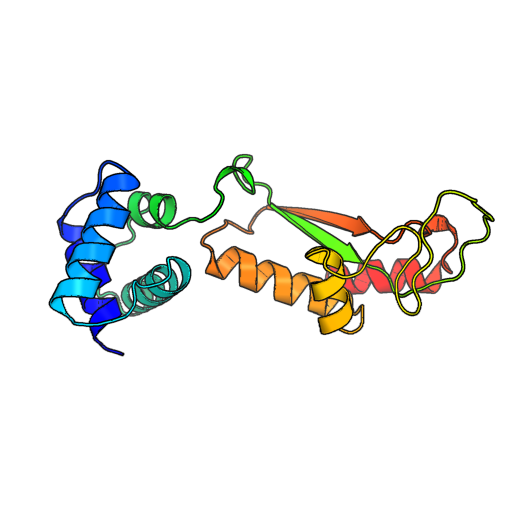1 102 ? 7.431 -9.569 -15.728 1.00 90.25 102 LEU A O 1
ATOM 822 N N . PRO A 1 103 ? 7.089 -8.047 -14.121 1.00 88.31 103 PRO A N 1
ATOM 823 C CA . PRO A 1 103 ? 8.449 -7.522 -14.179 1.00 88.31 103 PRO A CA 1
ATOM 824 C C . PRO A 1 103 ? 9.476 -8.551 -13.694 1.00 88.31 103 PRO A C 1
ATOM 826 O O . PRO A 1 103 ? 9.187 -9.365 -12.816 1.00 88.31 103 PRO A O 1
ATOM 829 N N . LYS A 1 104 ? 10.699 -8.470 -14.229 1.00 87.19 104 LYS A N 1
ATOM 830 C CA . LYS A 1 104 ? 11.792 -9.381 -13.871 1.00 87.19 104 LYS A CA 1
ATOM 831 C C . LYS A 1 104 ? 12.031 -9.382 -12.357 1.00 87.19 104 LYS A C 1
ATOM 833 O O . LYS A 1 104 ? 11.985 -8.327 -11.724 1.00 87.19 104 LYS A O 1
ATOM 838 N N . SER A 1 105 ? 12.328 -10.558 -11.806 1.00 88.31 105 SER A N 1
ATOM 839 C CA . SER A 1 105 ? 12.613 -10.779 -10.380 1.00 88.31 105 SER A CA 1
ATOM 840 C C . SER A 1 105 ? 11.412 -10.718 -9.430 1.00 88.31 105 SER A C 1
ATOM 842 O O . SER A 1 105 ? 11.603 -10.933 -8.237 1.00 88.31 105 SER A O 1
ATOM 844 N N . TYR A 1 106 ? 10.197 -10.472 -9.927 1.00 90.56 106 TYR A N 1
ATOM 845 C CA . TYR A 1 106 ? 8.973 -10.486 -9.122 1.00 90.56 106 TYR A CA 1
ATOM 846 C C . TYR A 1 106 ? 8.130 -11.724 -9.419 1.00 90.56 106 TYR A C 1
ATOM 848 O O . TYR A 1 106 ? 8.023 -12.149 -10.569 1.00 90.56 106 TYR A O 1
ATOM 856 N N . LEU A 1 107 ? 7.512 -12.275 -8.375 1.00 90.88 107 LEU A N 1
ATOM 857 C CA . LEU A 1 107 ? 6.709 -13.495 -8.443 1.00 90.88 107 LEU A CA 1
ATOM 858 C C . LEU A 1 107 ? 5.241 -13.221 -8.119 1.00 90.88 107 LEU A C 1
ATOM 860 O O . LEU A 1 107 ? 4.901 -12.298 -7.369 1.00 90.88 107 LEU A O 1
ATOM 864 N N . ASP A 1 108 ? 4.357 -14.051 -8.668 1.00 90.44 108 ASP A N 1
ATOM 865 C CA . ASP A 1 108 ? 2.949 -14.013 -8.284 1.00 90.44 108 ASP A CA 1
ATOM 866 C C . ASP A 1 108 ? 2.746 -14.378 -6.799 1.00 90.44 108 ASP A C 1
ATOM 868 O O . ASP A 1 108 ? 3.569 -15.034 -6.160 1.00 90.44 108 ASP A O 1
ATOM 872 N N . GLY A 1 109 ? 1.649 -13.896 -6.217 1.00 89.12 109 GLY A N 1
ATOM 873 C CA . GLY A 1 109 ? 1.335 -14.046 -4.794 1.00 89.12 109 GLY A CA 1
ATOM 874 C C . GLY A 1 109 ? 1.981 -12.994 -3.885 1.00 89.12 109 GLY A C 1
ATOM 875 O O . GLY A 1 109 ? 1.556 -12.823 -2.736 1.00 89.12 109 GLY A O 1
ATOM 876 N N . GLU A 1 110 ? 2.945 -12.212 -4.376 1.00 92.50 110 GLU A N 1
ATOM 877 C CA . GLU A 1 110 ? 3.480 -11.089 -3.612 1.00 92.50 110 GLU A CA 1
ATOM 878 C C . GLU A 1 110 ? 2.443 -9.958 -3.481 1.00 92.50 110 GLU A C 1
ATOM 880 O O . GLU A 1 110 ? 1.872 -9.504 -4.477 1.00 92.50 110 GLU A O 1
ATOM 885 N N . PRO A 1 111 ? 2.228 -9.379 -2.282 1.00 92.12 111 PRO A N 1
ATOM 886 C CA . PRO A 1 111 ? 1.167 -8.394 -2.089 1.00 92.12 111 PRO A CA 1
ATOM 887 C C . PRO A 1 111 ? 1.277 -7.157 -2.985 1.00 92.12 111 PRO A C 1
ATOM 889 O O . PRO A 1 111 ? 0.261 -6.520 -3.261 1.00 92.12 111 PRO A O 1
ATOM 892 N N . ALA A 1 112 ? 2.494 -6.736 -3.346 1.00 92.88 112 ALA A N 1
ATOM 893 C CA . ALA A 1 112 ? 2.708 -5.596 -4.235 1.00 92.88 112 ALA A CA 1
ATOM 894 C C . ALA A 1 112 ? 2.424 -5.954 -5.696 1.00 92.88 112 ALA A C 1
ATOM 896 O O . ALA A 1 112 ? 1.700 -5.208 -6.353 1.00 92.88 112 ALA A O 1
ATOM 897 N N . VAL A 1 113 ? 2.892 -7.120 -6.140 1.00 94.31 113 VAL A N 1
ATOM 898 C CA . VAL A 1 113 ? 2.634 -7.674 -7.473 1.00 94.31 113 VAL A CA 1
ATOM 899 C C . VAL A 1 113 ? 1.142 -7.858 -7.704 1.00 94.31 113 VAL A C 1
ATOM 901 O O . VAL A 1 113 ? 0.601 -7.289 -8.647 1.00 94.31 113 VAL A O 1
ATOM 904 N N . MET A 1 114 ? 0.440 -8.527 -6.787 1.00 94.94 114 MET A N 1
ATOM 905 C CA . MET A 1 114 ? -1.007 -8.739 -6.897 1.00 94.94 114 MET A CA 1
ATOM 906 C C . MET A 1 114 ? -1.781 -7.420 -7.028 1.00 94.94 114 MET A C 1
ATOM 908 O O . MET A 1 114 ? -2.745 -7.323 -7.786 1.00 94.94 114 MET A O 1
ATOM 912 N N . ARG A 1 115 ? -1.355 -6.366 -6.311 1.00 95.56 115 ARG A N 1
ATOM 913 C CA . ARG A 1 115 ? -1.952 -5.028 -6.459 1.00 95.56 115 ARG A CA 1
ATOM 914 C C . ARG A 1 115 ? -1.636 -4.407 -7.812 1.00 95.56 115 ARG A C 1
ATOM 916 O O . ARG A 1 115 ? -2.503 -3.731 -8.356 1.00 95.56 115 ARG A O 1
ATOM 923 N N . ALA A 1 116 ? -0.422 -4.569 -8.320 1.00 95.62 116 ALA A N 1
ATOM 924 C CA . ALA A 1 116 ? -0.043 -4.036 -9.620 1.00 95.62 116 ALA A CA 1
ATOM 925 C C . ALA A 1 116 ? -0.835 -4.703 -10.744 1.00 95.62 116 ALA A C 1
ATOM 927 O O . ALA A 1 116 ? -1.440 -3.992 -11.543 1.00 95.62 116 ALA A O 1
ATOM 928 N N . VAL A 1 117 ? -0.930 -6.035 -10.725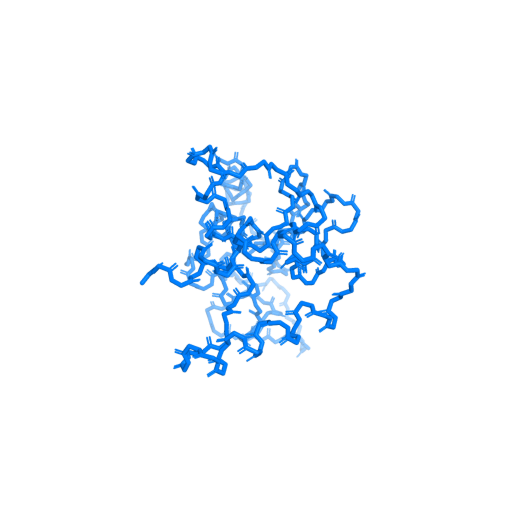 1.00 95.06 117 VAL A N 1
ATOM 929 C CA . VAL A 1 117 ? -1.739 -6.824 -11.666 1.00 95.06 117 VAL A CA 1
ATOM 930 C C . VAL A 1 117 ? -3.204 -6.389 -11.612 1.00 95.06 117 VAL A C 1
ATOM 932 O O . VAL A 1 117 ? -3.767 -6.027 -12.637 1.00 95.06 117 VAL A O 1
ATOM 935 N N . ALA A 1 118 ? -3.800 -6.290 -10.417 1.00 95.69 118 ALA A N 1
ATOM 936 C CA . ALA A 1 118 ? -5.191 -5.847 -10.259 1.00 95.69 118 ALA A CA 1
ATOM 937 C C . ALA A 1 118 ? -5.457 -4.405 -10.740 1.00 95.69 118 ALA A C 1
ATOM 939 O O . ALA A 1 118 ? -6.605 -4.035 -10.973 1.00 95.69 118 ALA A O 1
ATOM 940 N N . ASN A 1 119 ? -4.414 -3.578 -10.864 1.00 96.56 119 ASN A N 1
ATOM 941 C CA . ASN A 1 119 ? -4.495 -2.214 -11.387 1.00 96.56 119 ASN A CA 1
ATOM 942 C C . ASN A 1 119 ? -3.895 -2.089 -12.801 1.00 96.56 119 ASN A C 1
ATOM 944 O O . ASN A 1 119 ? -3.621 -0.968 -13.234 1.00 96.56 119 ASN A O 1
ATOM 948 N N . ASN A 1 120 ? -3.655 -3.199 -13.509 1.00 95.75 120 ASN A N 1
ATOM 949 C CA . ASN A 1 120 ? -3.041 -3.230 -14.844 1.00 95.75 120 ASN A CA 1
ATOM 950 C C . ASN A 1 120 ? -1.735 -2.415 -14.931 1.00 95.75 120 ASN A C 1
ATOM 952 O O . ASN A 1 120 ? -1.499 -1.695 -15.900 1.00 95.75 120 ASN A O 1
ATOM 956 N N . PHE A 1 121 ? -0.916 -2.464 -13.876 1.00 95.06 121 PHE A N 1
ATOM 957 C CA . PHE A 1 121 ? 0.332 -1.705 -13.727 1.00 95.06 121 PHE A CA 1
ATOM 958 C C . PHE A 1 121 ? 0.183 -0.178 -13.866 1.00 95.06 121 PHE A C 1
ATOM 960 O O . PHE A 1 121 ? 1.172 0.533 -14.038 1.00 95.06 121 PHE A O 1
ATOM 967 N N . ASN A 1 122 ? -1.030 0.365 -13.722 1.00 96.50 122 ASN A N 1
ATOM 968 C CA . ASN A 1 122 ? -1.264 1.803 -13.769 1.00 96.50 122 ASN A CA 1
ATOM 969 C C . ASN A 1 122 ? -0.729 2.478 -12.482 1.00 96.50 122 ASN A C 1
ATOM 971 O O . ASN A 1 122 ? -1.232 2.175 -11.394 1.00 96.50 122 ASN A O 1
ATOM 975 N N . PRO A 1 123 ? 0.265 3.384 -12.564 1.00 96.50 123 PRO A N 1
ATOM 976 C CA . PRO A 1 123 ? 0.899 4.002 -11.391 1.00 96.50 123 PRO A CA 1
ATOM 977 C C . PRO A 1 123 ? -0.091 4.743 -10.482 1.00 96.50 123 PRO A C 1
ATOM 979 O O . PRO A 1 123 ? -0.115 4.504 -9.272 1.00 96.50 123 PRO A O 1
ATOM 982 N N . TYR A 1 124 ? -0.964 5.577 -11.055 1.00 97.12 124 TYR A N 1
ATOM 983 C CA . TYR A 1 124 ? -1.959 6.343 -10.301 1.00 97.12 124 TYR A CA 1
ATOM 984 C C . TYR A 1 124 ? -2.924 5.423 -9.539 1.00 97.12 124 TYR A C 1
ATOM 986 O O . TYR A 1 124 ? -3.188 5.614 -8.347 1.00 97.12 124 TYR A O 1
ATOM 994 N N . LEU A 1 125 ? -3.445 4.386 -10.204 1.00 97.56 125 LEU A N 1
ATOM 995 C CA . LEU A 1 125 ? -4.380 3.448 -9.580 1.00 97.56 125 LEU A CA 1
ATOM 996 C C . LEU A 1 125 ? -3.711 2.604 -8.489 1.00 97.56 125 LEU A C 1
ATOM 998 O O . LEU A 1 125 ? -4.325 2.376 -7.442 1.00 97.56 125 LEU A O 1
ATOM 1002 N N . GLN A 1 126 ? -2.451 2.200 -8.675 1.00 97.44 126 GLN A N 1
ATOM 1003 C CA . GLN A 1 126 ? -1.686 1.490 -7.646 1.00 97.44 126 GLN A CA 1
ATOM 1004 C C . GLN A 1 126 ? -1.539 2.328 -6.368 1.00 97.44 126 GLN A C 1
ATOM 1006 O O . GLN A 1 126 ? -1.830 1.830 -5.273 1.00 97.44 126 GLN A O 1
ATOM 1011 N N . ILE A 1 127 ? -1.163 3.607 -6.496 1.00 96.56 127 ILE A N 1
ATOM 1012 C CA . ILE A 1 127 ? -1.032 4.526 -5.354 1.00 96.56 127 ILE A CA 1
ATOM 1013 C C . ILE A 1 127 ? -2.389 4.764 -4.704 1.00 96.56 127 ILE A C 1
ATOM 1015 O O . ILE A 1 127 ? -2.546 4.521 -3.506 1.00 96.56 127 ILE A O 1
ATOM 1019 N N . LYS A 1 128 ? -3.402 5.151 -5.483 1.00 96.12 128 LYS A N 1
ATOM 1020 C CA . LYS A 1 128 ? -4.752 5.432 -4.976 1.00 96.12 128 LYS A CA 1
ATOM 1021 C C . LYS A 1 128 ? -5.328 4.251 -4.197 1.00 96.12 128 LYS A C 1
ATOM 1023 O O . LYS A 1 128 ? -5.863 4.425 -3.099 1.00 96.12 128 LYS A O 1
ATOM 1028 N N . THR A 1 129 ? -5.200 3.041 -4.733 1.00 95.81 129 THR A N 1
ATOM 1029 C CA . THR A 1 129 ? -5.700 1.820 -4.089 1.00 95.81 129 THR A CA 1
ATOM 1030 C C . THR A 1 129 ? -4.921 1.510 -2.810 1.00 95.81 129 THR A C 1
ATOM 1032 O O . THR A 1 129 ? -5.510 1.146 -1.781 1.00 95.81 129 THR A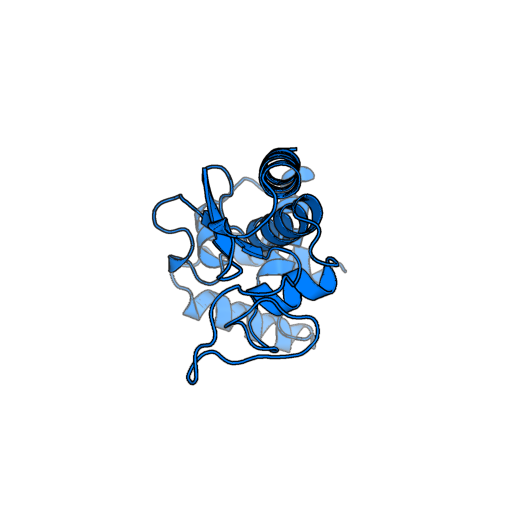 O 1
ATOM 1035 N N . ARG A 1 130 ? -3.597 1.706 -2.827 1.00 95.12 130 ARG A N 1
ATOM 1036 C CA . ARG A 1 130 ? -2.744 1.484 -1.658 1.00 95.12 130 ARG A CA 1
ATOM 1037 C C . ARG A 1 130 ? -3.037 2.483 -0.537 1.00 95.12 130 ARG A C 1
ATOM 1039 O O . ARG A 1 130 ? -3.198 2.045 0.604 1.00 95.12 130 ARG A O 1
ATOM 1046 N N . LEU A 1 131 ? -3.172 3.769 -0.853 1.00 94.06 131 LEU A N 1
ATOM 1047 C CA . LEU A 1 131 ? -3.494 4.824 0.112 1.00 94.06 131 LEU A CA 1
ATOM 1048 C C . LEU A 1 131 ? -4.868 4.614 0.750 1.00 94.06 131 LEU A C 1
ATOM 1050 O O . LEU A 1 131 ? -4.959 4.592 1.975 1.00 94.06 131 LEU A O 1
ATOM 1054 N N . LYS A 1 132 ? -5.905 4.318 -0.046 1.00 93.06 132 LYS A N 1
ATOM 1055 C CA . LYS A 1 132 ? -7.238 3.961 0.480 1.00 93.06 132 LYS A CA 1
ATOM 1056 C C . LYS A 1 132 ? -7.179 2.788 1.457 1.00 93.06 132 LYS A C 1
ATOM 1058 O O . LYS A 1 132 ? -7.824 2.798 2.502 1.00 93.06 132 LYS A O 1
ATOM 1063 N N . THR A 1 133 ? -6.389 1.765 1.129 1.00 91.00 133 THR A N 1
ATOM 1064 C CA . THR A 1 133 ? -6.224 0.591 1.996 1.00 91.00 133 THR A CA 1
ATOM 1065 C C . THR A 1 133 ? -5.505 0.944 3.299 1.00 91.00 133 THR A C 1
ATOM 1067 O O . THR A 1 133 ? -5.834 0.399 4.353 1.00 91.00 133 THR A O 1
ATOM 1070 N N . LEU A 1 134 ? -4.507 1.826 3.251 1.00 90.50 134 LEU A N 1
ATOM 1071 C CA . LEU A 1 134 ? -3.770 2.284 4.430 1.00 90.50 134 LEU A CA 1
ATOM 1072 C C . LEU A 1 134 ? -4.653 3.136 5.349 1.00 90.50 134 LEU A C 1
ATOM 1074 O O . LEU A 1 134 ? -4.708 2.868 6.551 1.00 90.50 134 LEU A O 1
ATOM 1078 N N . GLU A 1 135 ? -5.404 4.075 4.779 1.00 88.44 135 GLU A N 1
ATOM 1079 C CA . GLU A 1 135 ? -6.361 4.917 5.499 1.00 88.44 135 GLU A CA 1
ATOM 1080 C C . GLU A 1 135 ? -7.464 4.073 6.160 1.00 88.44 135 GLU A C 1
ATOM 1082 O O . GLU A 1 135 ? -7.718 4.200 7.358 1.00 88.44 135 GLU A O 1
ATOM 1087 N N . ALA A 1 136 ? -8.039 3.105 5.435 1.00 86.38 136 ALA A N 1
ATOM 1088 C CA . ALA A 1 136 ? -9.040 2.180 5.981 1.00 86.38 136 ALA A CA 1
ATOM 1089 C C . ALA A 1 136 ? -8.513 1.309 7.143 1.00 86.38 136 ALA A C 1
ATOM 1091 O O . ALA A 1 136 ? -9.297 0.763 7.924 1.00 86.38 136 ALA A O 1
ATOM 1092 N N . ASN A 1 137 ? -7.190 1.176 7.266 1.00 85.56 137 ASN A N 1
ATOM 1093 C CA . ASN A 1 137 ? -6.511 0.476 8.357 1.00 85.56 137 ASN A CA 1
ATOM 1094 C C . ASN A 1 137 ? -5.969 1.428 9.443 1.00 85.56 137 ASN A C 1
ATOM 1096 O O . ASN A 1 137 ? -5.210 0.986 10.311 1.00 85.56 137 ASN A O 1
ATOM 1100 N N . SER A 1 138 ? -6.390 2.699 9.432 1.00 84.00 138 SER A N 1
ATOM 1101 C CA . SER A 1 138 ? -6.003 3.745 10.390 1.00 84.00 138 SER A CA 1
ATOM 1102 C C . SER A 1 138 ? -4.506 4.079 10.376 1.00 84.00 138 SER A C 1
ATOM 1104 O O . SER A 1 138 ? -3.932 4.435 11.411 1.00 84.00 138 SER A O 1
ATOM 1106 N N . HIS A 1 139 ? -3.846 3.964 9.223 1.00 86.81 139 HIS A N 1
ATOM 1107 C CA . HIS A 1 139 ? -2.511 4.533 9.044 1.00 86.81 139 HIS A CA 1
ATOM 1108 C C . HIS A 1 139 ? -2.616 6.009 8.662 1.00 86.81 139 HIS A C 1
ATOM 1110 O O . HIS A 1 139 ? -3.446 6.383 7.838 1.00 86.81 139 HIS A O 1
ATOM 1116 N N . ASN A 1 140 ? -1.756 6.837 9.255 1.00 85.50 140 ASN A N 1
ATOM 1117 C CA . ASN A 1 140 ? -1.618 8.227 8.848 1.00 85.50 140 ASN A CA 1
ATOM 1118 C C . ASN A 1 140 ? -0.848 8.279 7.522 1.00 85.50 140 ASN A C 1
ATOM 1120 O O . ASN A 1 140 ? 0.284 7.811 7.474 1.00 85.50 140 ASN A O 1
ATOM 1124 N N . ILE A 1 141 ? -1.462 8.827 6.476 1.00 90.88 141 ILE A N 1
ATOM 1125 C CA . ILE A 1 141 ? -0.895 8.921 5.122 1.00 90.88 141 ILE A CA 1
ATOM 1126 C C . ILE A 1 141 ? -0.312 10.310 4.814 1.00 90.88 141 ILE A C 1
ATOM 1128 O O . ILE A 1 141 ? -0.047 10.612 3.657 1.00 90.88 141 ILE A O 1
ATOM 1132 N N . SER A 1 142 ? -0.102 11.161 5.826 1.00 90.81 142 SER A N 1
ATOM 1133 C CA . SER A 1 142 ? 0.431 12.520 5.641 1.00 90.81 142 SER A CA 1
ATOM 1134 C C . SER A 1 142 ? 1.865 12.565 5.106 1.00 90.81 142 SER A C 1
ATOM 1136 O O . SER A 1 142 ? 2.273 13.577 4.549 1.00 90.81 142 SER A O 1
ATOM 1138 N N . LYS A 1 143 ? 2.651 11.502 5.316 1.00 93.44 143 LYS A N 1
ATOM 1139 C CA . LYS A 1 143 ? 4.028 11.378 4.823 1.00 93.44 143 LYS A CA 1
ATOM 1140 C C . LYS A 1 143 ? 4.190 10.020 4.155 1.00 93.44 143 LYS A C 1
ATOM 1142 O O . LYS A 1 143 ? 3.912 8.991 4.775 1.00 93.44 143 LYS A O 1
ATOM 1147 N N . ILE A 1 144 ? 4.621 10.022 2.899 1.00 94.00 144 ILE A N 1
ATOM 1148 C CA . ILE A 1 144 ? 4.701 8.823 2.066 1.00 94.00 144 ILE A CA 1
ATOM 1149 C C . ILE A 1 144 ? 6.119 8.684 1.525 1.00 94.00 144 ILE A C 1
ATOM 1151 O O . ILE A 1 144 ? 6.678 9.637 0.994 1.00 94.00 144 ILE A O 1
ATOM 1155 N N . GLU A 1 145 ? 6.665 7.480 1.637 1.00 94.69 145 GLU A N 1
ATOM 1156 C CA . GLU A 1 145 ? 7.854 7.055 0.905 1.00 94.69 145 GLU A CA 1
ATOM 1157 C C . GLU A 1 145 ? 7.384 6.239 -0.302 1.00 94.69 145 GLU A C 1
ATOM 1159 O O . GLU A 1 145 ? 6.809 5.156 -0.147 1.00 94.69 145 GLU A O 1
ATOM 1164 N N . LEU A 1 146 ? 7.572 6.786 -1.503 1.00 95.75 146 LEU A N 1
ATOM 1165 C CA . LEU A 1 146 ? 7.226 6.111 -2.748 1.00 95.75 146 LEU A CA 1
ATOM 1166 C C . LEU A 1 146 ? 8.406 5.245 -3.203 1.00 95.75 146 LEU A C 1
ATOM 1168 O O . LEU A 1 146 ? 9.494 5.758 -3.440 1.00 95.75 146 LEU A O 1
ATOM 1172 N N . ILE A 1 147 ? 8.170 3.944 -3.361 1.00 95.44 147 ILE A N 1
ATOM 1173 C CA . ILE A 1 147 ? 9.176 2.978 -3.816 1.00 95.44 147 ILE A CA 1
ATOM 1174 C C . ILE A 1 147 ? 8.735 2.410 -5.161 1.00 95.44 147 ILE A C 1
ATOM 1176 O O . ILE A 1 147 ? 7.681 1.780 -5.265 1.00 95.44 147 ILE A O 1
ATOM 1180 N N . ILE A 1 148 ? 9.549 2.604 -6.191 1.00 94.50 148 ILE A N 1
ATOM 1181 C CA . ILE A 1 148 ? 9.290 2.047 -7.518 1.00 94.50 148 ILE A CA 1
ATOM 1182 C C . ILE A 1 148 ? 10.055 0.739 -7.647 1.00 94.50 148 ILE A C 1
ATOM 1184 O O . ILE A 1 148 ? 11.264 0.688 -7.435 1.00 94.50 148 ILE A O 1
ATOM 1188 N N . ILE A 1 149 ? 9.327 -0.319 -7.976 1.00 91.50 149 ILE A N 1
ATOM 1189 C CA . ILE A 1 149 ? 9.836 -1.681 -8.083 1.00 91.50 149 ILE A CA 1
ATOM 1190 C C . ILE A 1 149 ? 9.577 -2.249 -9.484 1.00 91.50 149 ILE A C 1
ATOM 1192 O O . ILE A 1 149 ? 8.660 -1.821 -10.182 1.00 91.50 149 ILE A O 1
ATOM 1196 N N . GLY A 1 150 ? 10.420 -3.181 -9.932 1.00 81.44 150 GLY A N 1
ATOM 1197 C CA . GLY A 1 150 ? 10.364 -3.721 -11.301 1.00 81.44 150 GLY A CA 1
ATOM 1198 C C . GLY A 1 150 ? 11.702 -4.196 -11.875 1.00 81.44 150 GLY A C 1
ATOM 1199 O O . GLY A 1 150 ? 11.727 -4.736 -12.974 1.00 81.44 150 GLY A O 1
ATOM 1200 N N . GLY A 1 151 ? 12.812 -3.999 -11.150 1.00 80.44 151 GLY A N 1
ATOM 1201 C CA . GLY A 1 151 ? 14.134 -4.568 -11.458 1.00 80.44 151 GLY A CA 1
ATOM 1202 C C . GLY A 1 151 ? 14.864 -3.961 -12.663 1.00 80.44 151 GLY A C 1
ATOM 1203 O O . GLY A 1 151 ? 16.087 -4.009 -12.715 1.00 80.44 151 GLY A O 1
ATOM 1204 N N . THR A 1 152 ? 14.148 -3.346 -13.607 1.00 87.25 152 THR A N 1
ATOM 1205 C CA . THR A 1 152 ? 14.696 -2.889 -14.895 1.00 87.25 152 THR A CA 1
ATOM 1206 C C . THR A 1 152 ? 14.480 -1.397 -15.167 1.00 87.25 152 THR A C 1
ATOM 1208 O O . THR A 1 152 ? 14.592 -0.966 -16.313 1.00 87.25 152 THR A O 1
ATOM 1211 N N . TRP A 1 153 ? 14.210 -0.587 -14.131 1.00 90.81 153 TRP A N 1
ATOM 1212 C CA . TRP A 1 153 ? 13.860 0.842 -14.245 1.00 90.81 153 TRP A CA 1
ATOM 1213 C C . TRP A 1 153 ? 14.757 1.620 -15.216 1.00 90.81 153 TRP A C 1
ATOM 1215 O O . TRP A 1 153 ? 14.254 2.243 -16.149 1.00 90.81 153 TRP A O 1
ATOM 1225 N N . SER A 1 154 ? 16.077 1.517 -15.047 1.00 89.38 154 SER A N 1
ATOM 1226 C CA . SER A 1 154 ? 17.058 2.265 -15.843 1.00 89.38 154 SER A CA 1
ATOM 1227 C C . SER A 1 154 ? 17.100 1.864 -17.320 1.00 89.38 154 SER A C 1
ATOM 1229 O O . SER A 1 154 ? 17.579 2.636 -18.140 1.00 89.38 154 SER A O 1
ATOM 1231 N N . SER A 1 155 ? 16.593 0.679 -17.672 1.00 90.19 155 SER A N 1
ATOM 1232 C CA . SER A 1 155 ? 16.498 0.223 -19.068 1.00 90.19 155 SER A CA 1
ATOM 1233 C C . SER A 1 155 ? 15.203 0.657 -19.762 1.00 90.19 155 SER A C 1
ATOM 1235 O O . SER A 1 155 ? 15.063 0.496 -20.973 1.00 90.19 155 SER A O 1
ATOM 1237 N N . LEU A 1 156 ? 14.238 1.204 -19.016 1.00 91.75 156 LEU A N 1
ATOM 1238 C CA . LEU A 1 156 ? 12.977 1.666 -19.586 1.00 91.75 156 LEU A CA 1
ATOM 1239 C C . LEU A 1 156 ? 13.191 2.960 -20.386 1.00 91.75 156 LEU A C 1
ATOM 1241 O O . LEU A 1 156 ? 13.994 3.798 -19.979 1.00 91.75 156 LEU A O 1
ATOM 1245 N N . PRO A 1 157 ? 12.427 3.204 -21.465 1.00 94.25 157 PRO A N 1
ATOM 1246 C CA . PRO A 1 157 ? 12.508 4.466 -22.196 1.00 94.25 157 PRO A CA 1
ATOM 1247 C C . PRO A 1 157 ? 12.267 5.676 -21.282 1.00 94.25 157 PRO A C 1
ATOM 1249 O O . PRO A 1 157 ? 11.306 5.674 -20.508 1.00 94.25 157 PRO A O 1
ATOM 1252 N N . ILE A 1 158 ? 13.068 6.741 -21.425 1.00 95.44 158 ILE A N 1
ATOM 1253 C CA . ILE A 1 158 ? 12.964 7.967 -20.607 1.00 95.44 158 ILE A CA 1
ATOM 1254 C C . ILE A 1 158 ? 11.529 8.512 -20.605 1.00 95.44 158 ILE A C 1
ATOM 1256 O O . ILE A 1 158 ? 10.978 8.805 -19.549 1.00 95.44 158 ILE A O 1
ATOM 1260 N N . LYS A 1 159 ? 10.867 8.547 -21.772 1.00 96.75 159 LYS A N 1
ATOM 1261 C CA . LYS A 1 159 ? 9.466 8.987 -21.896 1.00 96.75 159 LYS A CA 1
ATOM 1262 C C . LYS A 1 159 ? 8.515 8.193 -20.991 1.00 96.75 159 LYS A C 1
ATOM 1264 O O . LYS A 1 159 ? 7.605 8.772 -20.403 1.00 96.75 159 LYS A O 1
ATOM 1269 N N . TYR A 1 160 ? 8.718 6.878 -20.871 1.00 95.31 160 TYR A N 1
ATOM 1270 C CA . TYR A 1 160 ? 7.922 6.043 -19.972 1.00 95.31 160 TYR A CA 1
ATOM 1271 C C . TYR A 1 160 ? 8.246 6.345 -18.508 1.00 95.31 160 TYR A C 1
ATOM 1273 O O . TYR A 1 160 ? 7.316 6.506 -17.724 1.00 95.31 160 TYR A O 1
ATOM 1281 N N . GLN A 1 161 ? 9.529 6.465 -18.149 1.00 95.62 161 GLN A N 1
ATOM 1282 C CA . GLN A 1 161 ? 9.947 6.804 -16.784 1.00 95.62 161 GLN A CA 1
ATOM 1283 C C . GLN A 1 161 ? 9.321 8.130 -16.328 1.00 95.62 161 GLN A C 1
ATOM 1285 O O . GLN A 1 161 ? 8.645 8.170 -15.300 1.00 95.62 161 GLN A O 1
ATOM 1290 N N . THR A 1 162 ? 9.452 9.194 -17.127 1.00 96.62 162 THR A N 1
ATOM 1291 C CA . THR A 1 162 ? 8.888 10.517 -16.820 1.00 96.62 162 THR A CA 1
ATOM 1292 C C . THR A 1 162 ? 7.370 10.465 -16.666 1.00 96.62 162 THR A C 1
ATOM 1294 O O . THR A 1 162 ? 6.834 10.996 -15.694 1.00 96.62 162 THR A O 1
ATOM 1297 N N . GLN A 1 163 ? 6.668 9.791 -17.584 1.00 96.75 163 GLN A N 1
ATOM 1298 C CA . GLN A 1 163 ? 5.214 9.653 -17.495 1.00 96.75 163 GLN A CA 1
ATOM 1299 C C . GLN A 1 163 ? 4.795 8.836 -16.267 1.00 96.75 163 GLN A C 1
ATOM 1301 O O . GLN A 1 163 ? 3.812 9.175 -15.615 1.00 96.75 163 GLN A O 1
ATOM 1306 N N . PHE A 1 164 ? 5.540 7.783 -15.926 1.00 96.62 164 PHE A N 1
ATOM 1307 C CA . PHE A 1 164 ? 5.255 6.952 -14.762 1.00 96.62 164 PHE A CA 1
ATOM 1308 C C . PHE A 1 164 ? 5.376 7.757 -13.464 1.00 96.62 164 PHE A C 1
ATOM 1310 O O . PHE A 1 164 ? 4.442 7.748 -12.665 1.00 96.62 164 PHE A O 1
ATOM 1317 N N . ILE A 1 165 ? 6.467 8.516 -13.296 1.00 96.88 165 ILE A N 1
ATOM 1318 C CA . ILE A 1 165 ? 6.645 9.420 -12.149 1.00 96.88 165 ILE A CA 1
ATOM 1319 C C . ILE A 1 165 ? 5.537 10.472 -12.109 1.00 96.88 165 ILE A C 1
ATOM 1321 O O . ILE A 1 165 ? 4.929 10.677 -11.062 1.00 96.88 165 ILE A O 1
ATOM 1325 N N . LYS A 1 166 ? 5.227 11.108 -13.244 1.00 97.38 166 LYS A N 1
ATOM 1326 C CA . LYS A 1 166 ? 4.163 12.115 -13.323 1.00 97.38 166 LYS A CA 1
ATOM 1327 C C . LYS A 1 166 ? 2.824 11.562 -12.833 1.00 97.38 166 LYS A C 1
ATOM 1329 O O . LYS A 1 166 ? 2.163 12.192 -12.015 1.00 97.38 166 LYS A O 1
ATOM 1334 N N . GLU A 1 167 ? 2.439 10.375 -13.291 1.00 97.12 167 GLU A N 1
ATOM 1335 C CA . GLU A 1 167 ? 1.195 9.735 -12.859 1.00 97.12 167 GLU A CA 1
ATOM 1336 C C . GLU A 1 167 ? 1.231 9.278 -11.393 1.00 97.12 167 GLU A C 1
ATOM 1338 O O . GLU A 1 167 ? 0.176 9.158 -10.771 1.00 97.12 167 GLU A O 1
ATOM 1343 N N . CYS A 1 168 ? 2.413 9.042 -10.813 1.00 96.31 168 CYS A N 1
ATOM 1344 C CA . CYS A 1 168 ? 2.530 8.770 -9.383 1.00 96.31 168 CYS A CA 1
ATOM 1345 C C . CYS A 1 168 ? 2.175 9.986 -8.507 1.00 96.31 168 CYS A C 1
ATOM 1347 O O . CYS A 1 168 ? 1.685 9.804 -7.393 1.00 96.31 168 CYS A O 1
ATOM 1349 N N . PHE A 1 169 ? 2.415 11.206 -8.993 1.00 95.25 169 PHE A N 1
ATOM 1350 C CA . PHE A 1 169 ? 2.191 12.457 -8.253 1.00 95.25 169 PHE A CA 1
ATOM 1351 C C . PHE A 1 169 ? 0.906 13.203 -8.649 1.00 95.25 169 PHE A C 1
ATOM 1353 O O . PHE A 1 169 ? 0.693 14.328 -8.203 1.00 95.25 169 PHE A O 1
ATOM 1360 N N . ARG A 1 170 ? 0.056 12.588 -9.476 1.00 92.88 170 ARG A N 1
ATOM 1361 C CA . ARG A 1 170 ? -1.228 13.148 -9.912 1.00 92.88 170 ARG A CA 1
ATOM 1362 C C . ARG A 1 170 ? -2.310 13.029 -8.841 1.00 92.88 170 ARG A C 1
ATOM 1364 O O . ARG A 1 170 ? -3.070 14.005 -8.681 1.00 92.88 170 ARG A O 1
#

pLDDT: mean 86.31, std 8.0, range [50.62, 97.56]

Secondary structure (DSSP, 8-state):
--HHHHHHHHHHHT----HHHHHHHHHHHHHHHT-PPPPHHHHHHHHHHHHHTTSS---HHHHHHH-SSGGGGTTS-EEEEEEPPP---SS--TTS---TTS-TT--TT-HHHHHHHHTTT-HHHHHHHHHHHHHHTT---SSEEEEEESS-GGGS-HHHHHHHHHHHT-

Radius of gyration: 20.73 Å; chains: 1; bounding box: 48×32×51 Å

Sequence (170 aa):
MNYLKIIVKKLIKEKFKSQANLFMVKRQFAKKYKVACPKNSALLLAYHKLLKQGKIKKNESFERFLRTKRIRSLSGVVSVSVLTKPAPCPGKCLYCPDQANLPKSYLDGEPAVMRAVANNFNPYLQIKTRLKTLEANSHNISKIELIIIGGTWSSLPIKYQTQFIKECFR

Foldseek 3Di:
DCLLLVLLVVVVVVPDDDLVVVQVSLVVSCVVVVHDRDQLLSSVVSVVVCVVVVNDDDDVVSLVSSQDPCVQCVVVEHEQEAEAWADDAPDDDPPWDDDPRAFINDDPPPPRRVLCVVVVSQLLSSLVVVVVVNVSNSRNHPHYDYHYDRVRLVVDPPVSNVVSVVSNVD